Protein AF-A0A7X7YJ14-F1 (afdb_monomer)

Foldseek 3Di:
DDFDADPPPRDTDDPPDQADPPPRAGPVRDRAWDWDFAPDDDPNFTAETATDHDQADSVPRDGDEFTHCDGHEQHYEHCDFDHQHTEHQHFHHQDYHHCAYEHQDFEHQPEFHHCDGEYQHFEHQDTEHCDTHHCHYHHVHGPHPVPPPRDDPVVVVVVD

Mean predicted aligned error: 11.68 Å

Sequence (160 aa):
MALIPCNECGKEISDQVVMCPHCGISRRGFPYGNEFRSRTSLFGLPLVHIVYGPNLDPRTGKIRVAKGIIAIGGISIGIVSIGGFSTGLLSLGGLSLGGIAMGGVAVGLGAALGGLAIGTIAIGGCAVGWMALGGAAFGAHAFNGANADQWPQWIRSLFR

Nearest PDB structures (foldseek):
  4s1z-assembly1_G  TM=8.439E-01  e=1.537E+00  Bos taurus
  5af6-assembly5_J  TM=8.220E-01  e=1.632E+00  Homo sapiens
  3g9y-assembly1_A  TM=7.554E-01  e=3.160E+00  Homo sapiens
  3gj8-assembly1_B  TM=7.619E-01  e=4.267E+00  Rattus norvegicus
  9dby-assembly1_M  TM=5.698E-01  e=3.160E+00  Homo sapiens

Structure (mmCIF, N/CA/C/O backbone):
data_AF-A0A7X7YJ14-F1
#
_entry.id   AF-A0A7X7YJ14-F1
#
loop_
_atom_site.group_PDB
_atom_site.id
_atom_site.type_symbol
_atom_site.label_atom_id
_atom_site.label_alt_id
_atom_site.label_comp_id
_atom_site.label_asym_id
_atom_site.label_entity_id
_atom_site.label_seq_id
_atom_site.pdbx_PDB_ins_code
_atom_site.Cartn_x
_atom_site.Cartn_y
_atom_site.Cartn_z
_atom_site.occupancy
_atom_site.B_iso_or_equiv
_atom_site.auth_seq_id
_atom_site.auth_comp_id
_atom_site.auth_asym_id
_atom_site.auth_atom_id
_atom_site.pdbx_PDB_model_num
ATOM 1 N N . MET A 1 1 ? -0.986 -7.110 41.089 1.00 6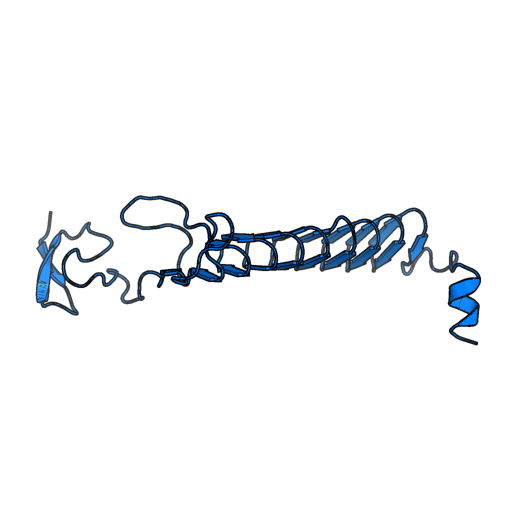7.81 1 MET A N 1
ATOM 2 C CA . MET A 1 1 ? -1.951 -6.480 40.166 1.00 67.81 1 MET A CA 1
ATOM 3 C C . MET A 1 1 ? -2.423 -5.209 40.841 1.00 67.81 1 MET A C 1
ATOM 5 O O . MET A 1 1 ? -3.117 -5.309 41.845 1.00 67.81 1 MET A O 1
ATOM 9 N N . ALA A 1 2 ? -1.956 -4.047 40.391 1.00 79.56 2 ALA A N 1
ATOM 10 C CA . ALA A 1 2 ? -2.388 -2.775 40.964 1.00 79.56 2 ALA A CA 1
ATOM 11 C C . ALA A 1 2 ? -3.627 -2.284 40.207 1.00 79.56 2 ALA A C 1
ATOM 13 O O . ALA A 1 2 ? -3.628 -2.241 38.977 1.00 79.56 2 ALA A O 1
ATOM 14 N N . LEU A 1 3 ? -4.693 -1.946 40.925 1.00 83.38 3 LEU A N 1
ATOM 15 C CA . LEU A 1 3 ? -5.849 -1.269 40.348 1.00 83.38 3 LEU A CA 1
ATOM 16 C C . LEU A 1 3 ? -5.530 0.225 40.307 1.00 83.38 3 LEU A C 1
ATOM 18 O O . LEU A 1 3 ? -5.164 0.805 41.325 1.00 83.38 3 LEU A O 1
ATOM 22 N N . ILE A 1 4 ? -5.622 0.833 39.127 1.00 85.25 4 ILE A N 1
ATOM 23 C CA . ILE A 1 4 ? -5.497 2.282 38.964 1.00 85.25 4 ILE A CA 1
ATOM 24 C C . ILE A 1 4 ? -6.792 2.850 38.375 1.00 85.25 4 ILE A C 1
ATOM 26 O O . ILE A 1 4 ? -7.432 2.182 37.556 1.00 85.25 4 ILE A O 1
ATOM 30 N N . PRO A 1 5 ? -7.193 4.073 38.747 1.00 85.19 5 PRO A N 1
ATOM 31 C CA . PRO A 1 5 ? -8.351 4.720 38.148 1.00 85.19 5 PRO A CA 1
ATOM 32 C C . PRO A 1 5 ? -8.054 5.129 36.698 1.00 85.19 5 PRO A C 1
ATOM 34 O O . PRO A 1 5 ? -6.974 5.619 36.368 1.00 85.19 5 PRO A O 1
ATOM 37 N N . CYS A 1 6 ? -9.019 4.927 35.802 1.00 78.75 6 CYS A N 1
ATOM 38 C CA . CYS A 1 6 ? -8.942 5.423 34.431 1.00 78.75 6 CYS A CA 1
ATOM 39 C C . CYS A 1 6 ? -9.150 6.949 34.388 1.00 78.75 6 CYS A C 1
ATOM 41 O O . CYS A 1 6 ? -10.142 7.434 34.924 1.00 78.75 6 CYS A O 1
ATOM 43 N N . ASN A 1 7 ? -8.279 7.685 33.684 1.00 77.75 7 ASN A N 1
ATOM 44 C CA . ASN A 1 7 ? -8.316 9.157 33.609 1.00 77.75 7 ASN A CA 1
ATOM 45 C C . ASN A 1 7 ? -9.601 9.734 32.979 1.00 77.75 7 ASN A C 1
ATOM 47 O O . ASN A 1 7 ? -9.954 10.873 33.244 1.00 77.75 7 ASN A O 1
ATOM 51 N N . GLU A 1 8 ? -10.303 8.945 32.161 1.00 79.38 8 GLU A N 1
ATOM 52 C CA . GLU A 1 8 ? -11.512 9.390 31.452 1.00 79.38 8 GLU A CA 1
ATOM 53 C C . GLU A 1 8 ? -12.806 8.965 32.155 1.00 79.38 8 GLU A C 1
ATOM 55 O O . GLU A 1 8 ? -13.739 9.748 32.282 1.00 79.38 8 GLU A O 1
ATOM 60 N N . CYS A 1 9 ? -12.893 7.709 32.611 1.00 82.19 9 CYS A N 1
ATOM 61 C CA . CYS A 1 9 ? -14.132 7.175 33.194 1.00 82.19 9 CYS A CA 1
ATOM 62 C C . CYS A 1 9 ? -14.107 7.002 34.713 1.00 82.19 9 CYS A C 1
ATOM 64 O O . CYS A 1 9 ? -15.109 6.567 35.278 1.00 82.19 9 CYS A O 1
ATOM 66 N N . GLY A 1 10 ? -12.975 7.256 35.371 1.00 82.75 10 GLY A N 1
ATOM 67 C CA . GLY A 1 10 ? -12.823 7.146 36.824 1.00 82.75 10 GLY A CA 1
ATOM 68 C C . GLY A 1 10 ? -12.922 5.727 37.396 1.00 82.75 10 GLY A C 1
ATOM 69 O O . GLY A 1 10 ? -12.734 5.548 38.593 1.00 82.75 10 GLY A O 1
ATOM 70 N N . LYS A 1 11 ? -13.200 4.703 36.577 1.00 86.88 11 LYS A N 1
ATOM 71 C CA . LYS A 1 11 ? -13.310 3.311 37.037 1.00 86.88 11 LYS A CA 1
ATOM 72 C C . LYS A 1 11 ? -11.944 2.670 37.247 1.00 86.88 11 LYS A C 1
ATOM 74 O O . LYS A 1 11 ? -11.018 2.902 36.467 1.00 86.88 11 LYS A O 1
ATOM 79 N N . GLU A 1 12 ? -11.857 1.829 38.272 1.00 86.12 12 GLU A N 1
ATOM 80 C CA . GLU A 1 12 ? -10.661 1.058 38.599 1.00 86.12 12 GLU A CA 1
ATOM 81 C C . GLU A 1 12 ? -10.394 -0.017 37.540 1.00 86.12 12 GLU A C 1
ATOM 83 O O . GLU A 1 12 ? -11.253 -0.836 37.210 1.00 86.12 12 GLU A O 1
ATOM 88 N N . ILE A 1 13 ? -9.186 0.002 36.984 1.00 83.06 13 ILE A N 1
ATOM 89 C CA . ILE A 1 13 ? -8.715 -0.936 35.968 1.00 83.06 13 ILE A CA 1
ATOM 90 C C . ILE A 1 13 ? -7.332 -1.463 36.355 1.00 83.06 13 ILE A C 1
ATOM 92 O O . ILE A 1 13 ? -6.494 -0.726 36.871 1.00 83.06 13 ILE A O 1
ATOM 96 N N . SER A 1 14 ? -7.056 -2.740 36.082 1.00 80.19 14 SER A N 1
ATOM 97 C CA . SER A 1 14 ? -5.730 -3.318 36.351 1.00 80.19 14 SER A CA 1
ATOM 98 C C . SER A 1 14 ? -4.637 -2.593 35.569 1.00 80.19 14 SER A C 1
ATOM 100 O O . SER A 1 14 ? -4.810 -2.281 34.394 1.00 80.19 14 SER A O 1
ATOM 102 N N . ASP A 1 15 ? -3.488 -2.382 36.202 1.00 76.00 15 ASP A N 1
ATOM 103 C CA . ASP A 1 15 ? -2.230 -1.871 35.653 1.00 76.00 15 ASP A CA 1
ATOM 104 C C . ASP A 1 15 ? -1.778 -2.499 34.318 1.00 76.00 15 ASP A C 1
ATOM 106 O O . ASP A 1 15 ? -1.043 -1.867 33.558 1.00 76.00 15 ASP A O 1
ATOM 110 N N . GLN A 1 16 ? -2.267 -3.693 33.984 1.00 73.94 16 GLN A N 1
ATOM 111 C CA . GLN A 1 16 ? -1.907 -4.398 32.753 1.00 73.94 16 GLN A CA 1
ATOM 112 C C . GLN A 1 16 ? -2.917 -4.257 31.604 1.00 73.94 16 GLN A C 1
ATOM 114 O O . GLN A 1 16 ? -2.588 -4.610 30.471 1.00 73.94 16 GLN A O 1
ATOM 119 N N . VAL A 1 17 ? -4.132 -3.729 31.827 1.00 67.81 17 VAL A N 1
ATOM 120 C CA . VAL A 1 17 ? -5.098 -3.594 30.719 1.00 67.81 17 VAL A CA 1
ATOM 121 C C . VAL A 1 17 ? -4.711 -2.462 29.781 1.00 67.81 17 VAL A C 1
ATOM 123 O O . VAL A 1 17 ? -4.753 -1.290 30.140 1.00 67.81 17 VAL A O 1
ATOM 126 N N . VAL A 1 18 ? -4.408 -2.824 28.536 1.00 73.12 18 VAL A N 1
ATOM 127 C CA . VAL A 1 18 ? -4.013 -1.903 27.462 1.00 73.12 18 VAL A CA 1
ATOM 128 C C . VAL A 1 18 ? -5.128 -0.905 27.109 1.00 73.12 18 VAL A C 1
ATOM 130 O O . VAL A 1 18 ? -4.854 0.239 26.741 1.00 73.12 18 VAL A O 1
ATOM 133 N N . MET A 1 19 ? -6.388 -1.310 27.276 1.00 70.94 19 MET A N 1
ATOM 134 C CA . MET A 1 19 ? -7.575 -0.524 26.948 1.00 70.94 19 MET A CA 1
ATOM 135 C C . MET A 1 19 ? -8.603 -0.630 28.071 1.00 70.94 19 MET A C 1
ATOM 137 O O . MET A 1 19 ? -8.867 -1.724 28.571 1.00 70.94 19 MET A O 1
ATOM 141 N N . CYS A 1 20 ? -9.221 0.492 28.438 1.00 74.00 20 CYS A N 1
ATOM 142 C CA . CYS A 1 20 ? -10.284 0.473 29.433 1.00 74.00 20 CYS A CA 1
ATOM 143 C C . CYS A 1 20 ? -11.513 -0.280 28.877 1.00 74.00 20 CYS A C 1
ATOM 145 O O . CYS A 1 20 ? -11.980 0.050 27.779 1.00 74.00 20 CYS A O 1
ATOM 147 N N . PRO A 1 21 ? -12.067 -1.279 29.590 1.00 74.00 21 PRO A N 1
ATOM 148 C CA . PRO A 1 21 ? -13.265 -1.994 29.149 1.00 74.00 21 PRO A CA 1
ATOM 149 C C . PRO A 1 21 ? -14.523 -1.116 29.178 1.00 74.00 21 PRO A C 1
ATOM 151 O O . PRO A 1 21 ? -15.463 -1.398 28.442 1.00 74.00 21 PRO A O 1
ATOM 154 N N . HIS A 1 22 ? -14.533 -0.042 29.976 1.00 77.12 22 HIS A N 1
ATOM 155 C CA . HIS A 1 22 ? -15.711 0.803 30.175 1.00 77.12 22 HIS A CA 1
ATOM 156 C C . HIS A 1 22 ? -15.816 1.987 29.210 1.00 77.12 22 HIS A C 1
ATOM 158 O O . HIS A 1 22 ? -16.897 2.217 28.683 1.00 77.12 22 HIS A O 1
ATOM 164 N N . CYS A 1 23 ? -14.728 2.727 28.966 1.00 74.69 23 CYS A N 1
ATOM 165 C CA . CYS A 1 23 ? -14.737 3.871 28.039 1.00 74.69 23 CYS A CA 1
ATOM 166 C C . CYS A 1 23 ? -14.007 3.623 26.715 1.00 74.69 23 CYS A C 1
ATOM 168 O O . CYS A 1 23 ? -14.098 4.440 25.809 1.00 74.69 23 CYS A O 1
ATOM 170 N N . GLY A 1 24 ? -13.257 2.525 26.585 1.00 69.56 24 GLY A N 1
ATOM 171 C CA . GLY A 1 24 ? -12.507 2.217 25.365 1.00 69.56 24 GLY A CA 1
ATOM 172 C C . GLY A 1 24 ? -11.248 3.062 25.136 1.00 69.56 24 GLY A C 1
ATOM 173 O O . GLY A 1 24 ? -10.557 2.849 24.144 1.00 69.56 24 GLY A O 1
ATOM 174 N N . ILE A 1 25 ? -10.894 3.973 26.048 1.00 69.50 25 ILE A N 1
ATOM 175 C CA . ILE A 1 25 ? -9.653 4.747 25.940 1.00 69.50 25 ILE A CA 1
ATOM 176 C C . ILE A 1 25 ? -8.426 3.836 26.127 1.00 69.50 25 ILE A C 1
ATOM 178 O O . ILE A 1 25 ? -8.447 2.878 26.914 1.00 69.50 25 ILE A O 1
ATOM 182 N N . SER A 1 26 ? -7.345 4.130 25.403 1.00 68.12 26 SER A N 1
ATOM 183 C CA . SER A 1 26 ? -6.045 3.496 25.624 1.00 68.12 26 SER A CA 1
ATOM 184 C C . SER A 1 26 ? -5.361 4.050 26.869 1.00 68.12 26 SER A C 1
ATOM 186 O O . SER A 1 26 ? -5.485 5.236 27.170 1.00 68.12 26 SER A O 1
ATOM 188 N N . ARG A 1 27 ? -4.530 3.243 27.542 1.00 60.97 27 ARG A N 1
ATOM 189 C CA . ARG A 1 27 ? -3.633 3.745 28.605 1.00 60.97 27 ARG A CA 1
ATOM 190 C C . ARG A 1 27 ? -2.640 4.821 28.144 1.00 60.97 27 ARG A C 1
ATOM 192 O O . ARG A 1 27 ? -2.072 5.500 28.988 1.00 60.97 27 ARG A O 1
ATOM 199 N N . ARG A 1 28 ? -2.409 4.977 26.833 1.00 62.00 28 ARG A N 1
ATOM 200 C CA . ARG A 1 28 ? -1.516 6.008 26.271 1.00 62.00 28 ARG A CA 1
ATOM 201 C C . ARG A 1 28 ? -2.235 7.314 25.913 1.00 62.00 28 ARG A C 1
ATOM 203 O O . ARG A 1 28 ? -1.611 8.170 25.302 1.00 62.00 28 ARG A O 1
ATOM 210 N N . GLY A 1 29 ? -3.526 7.464 26.224 1.00 52.53 29 GLY A N 1
ATOM 211 C CA . GLY A 1 29 ? -4.287 8.680 25.903 1.00 52.53 29 GLY A CA 1
ATOM 212 C C . GLY A 1 29 ? -4.569 8.887 24.408 1.00 52.53 29 GLY A C 1
ATOM 213 O O . GLY A 1 29 ? -5.177 9.882 24.034 1.00 52.53 29 GLY A O 1
ATOM 214 N N . PHE A 1 30 ? -4.179 7.948 23.540 1.00 49.69 30 PHE A N 1
ATOM 215 C CA . PHE A 1 30 ? -4.519 7.987 22.118 1.00 49.69 30 PHE A CA 1
ATOM 216 C C . PHE A 1 30 ? -5.826 7.222 21.858 1.00 49.69 30 PHE A C 1
ATOM 218 O O . PHE A 1 30 ? -5.980 6.110 22.381 1.00 49.69 30 PHE A O 1
ATOM 225 N N . PRO A 1 31 ? -6.760 7.753 21.049 1.00 55.19 31 PRO A N 1
ATOM 226 C CA . PRO A 1 31 ? -7.929 6.996 20.613 1.00 55.19 31 PRO A CA 1
ATOM 227 C C . PRO A 1 31 ? -7.468 5.730 19.874 1.00 55.19 31 PRO A C 1
ATOM 229 O O . PRO A 1 31 ? -6.745 5.807 18.876 1.00 55.19 31 PRO A O 1
ATOM 232 N N . TYR A 1 32 ? -7.844 4.547 20.380 1.00 59.47 32 TYR A N 1
ATOM 233 C CA . TYR A 1 32 ? -7.559 3.274 19.714 1.00 59.47 32 TYR A CA 1
ATOM 234 C C . TYR A 1 32 ? -8.447 3.149 18.487 1.00 59.47 32 TYR A C 1
ATOM 236 O O . TYR A 1 32 ? -9.555 2.640 18.564 1.00 59.47 32 TYR A O 1
ATOM 244 N N . GLY A 1 33 ? -7.920 3.654 17.378 1.00 62.66 33 GLY A N 1
ATOM 245 C CA . GLY A 1 33 ? -8.347 3.419 16.015 1.00 62.66 33 GLY A CA 1
ATOM 246 C C . GLY A 1 33 ? -9.842 3.275 15.743 1.00 62.66 33 GLY A C 1
ATOM 247 O O . GLY A 1 33 ? -10.440 2.229 15.992 1.00 62.66 33 GLY A O 1
ATOM 248 N N . ASN A 1 34 ? -10.433 4.297 15.135 1.00 66.50 34 ASN A N 1
ATOM 249 C CA . ASN A 1 34 ? -11.820 4.234 14.695 1.00 66.50 34 ASN A CA 1
ATOM 250 C C . ASN A 1 34 ? -11.927 3.343 13.449 1.00 66.50 34 ASN A C 1
ATOM 252 O O . ASN A 1 34 ? -11.253 3.591 12.447 1.00 66.50 34 ASN A O 1
ATOM 256 N N . GLU A 1 35 ? -12.777 2.317 13.518 1.00 74.62 35 GLU A N 1
ATOM 257 C CA . GLU A 1 35 ? -13.181 1.513 12.364 1.00 74.62 35 GLU A CA 1
ATOM 258 C C . GLU A 1 35 ? -14.532 2.030 11.873 1.00 74.62 35 GLU A C 1
ATOM 260 O O . GLU A 1 35 ? -15.547 1.936 12.565 1.00 74.62 35 GLU A O 1
ATOM 265 N N . PHE A 1 36 ? -14.539 2.610 10.677 1.00 79.50 36 PHE A N 1
ATOM 266 C CA . PHE A 1 36 ? -15.757 3.023 10.003 1.00 79.50 36 PHE A CA 1
ATOM 267 C C . PHE A 1 36 ? -16.042 2.071 8.845 1.00 79.50 36 PHE A C 1
ATOM 269 O O . PHE A 1 36 ? -15.232 1.922 7.926 1.00 79.50 36 PHE A O 1
ATOM 276 N N . ARG A 1 37 ? -17.225 1.454 8.875 1.00 77.25 37 ARG A N 1
ATOM 277 C CA . ARG A 1 37 ? -17.722 0.571 7.820 1.00 77.25 37 ARG A CA 1
ATOM 278 C C . ARG A 1 37 ? -19.051 1.101 7.296 1.00 77.25 37 ARG A C 1
ATOM 280 O O . ARG A 1 37 ? -19.992 1.296 8.065 1.00 77.25 37 A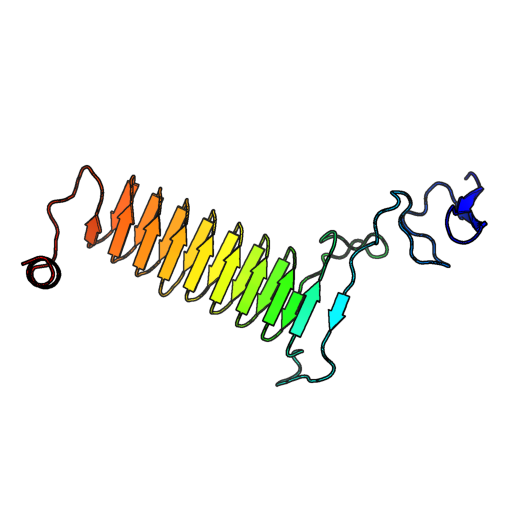RG A O 1
ATOM 287 N N . SER A 1 38 ? -19.144 1.323 5.986 1.00 78.56 38 SER A N 1
ATOM 288 C CA . SER A 1 38 ? -20.396 1.748 5.354 1.00 78.56 38 SER A CA 1
ATOM 289 C C . SER A 1 38 ? -21.479 0.668 5.475 1.00 78.56 38 SER A C 1
ATOM 291 O O . SER A 1 38 ? -21.189 -0.518 5.309 1.00 78.56 38 SER A O 1
ATOM 293 N N . ARG A 1 39 ? -22.741 1.075 5.691 1.00 67.88 39 ARG A N 1
ATOM 294 C CA . ARG A 1 39 ? -23.896 0.150 5.727 1.00 67.88 39 ARG A CA 1
ATOM 295 C C . ARG A 1 39 ? -24.166 -0.522 4.383 1.00 67.88 39 ARG A C 1
ATOM 297 O O . ARG A 1 39 ? -24.644 -1.649 4.357 1.00 67.88 39 ARG A O 1
ATOM 304 N N . THR A 1 40 ? -23.849 0.154 3.283 1.00 66.38 40 THR A N 1
ATOM 305 C CA . THR A 1 40 ? -24.023 -0.400 1.943 1.00 66.38 40 THR A CA 1
ATOM 306 C C . THR A 1 40 ? -22.899 -1.394 1.661 1.00 66.38 40 THR A C 1
ATOM 308 O O . THR A 1 40 ? -21.719 -1.025 1.624 1.00 66.38 40 THR A O 1
ATOM 311 N N . SER A 1 41 ? -23.268 -2.661 1.498 1.00 75.75 41 SER A N 1
ATOM 312 C CA . SER A 1 41 ? -22.393 -3.720 1.010 1.00 75.75 41 SER A CA 1
ATOM 313 C C . SER A 1 41 ? -22.755 -4.047 -0.436 1.00 75.75 41 SER A C 1
ATOM 315 O O . SER A 1 41 ? -23.926 -4.182 -0.783 1.00 75.75 41 SER A O 1
ATOM 317 N N . LEU A 1 42 ? -21.744 -4.163 -1.292 1.00 66.31 42 LEU A N 1
ATOM 318 C CA . LEU A 1 42 ? -21.885 -4.646 -2.661 1.00 66.31 42 LEU A CA 1
ATOM 319 C C . LEU A 1 42 ? -21.120 -5.971 -2.743 1.00 66.31 42 LEU A C 1
ATOM 321 O O . LEU A 1 42 ? -19.967 -6.036 -2.323 1.00 66.31 42 LEU A O 1
ATOM 325 N N . PHE A 1 43 ? -21.761 -7.045 -3.216 1.00 71.25 43 PHE A N 1
ATOM 326 C CA . PHE A 1 43 ? -21.155 -8.389 -3.284 1.00 71.25 43 PHE A CA 1
ATOM 327 C C . PHE A 1 43 ? -20.632 -8.938 -1.936 1.00 71.25 43 PHE A C 1
ATOM 329 O O . PHE A 1 43 ? -19.662 -9.688 -1.890 1.00 71.25 43 PHE A O 1
ATOM 336 N N . GLY A 1 44 ? -21.245 -8.548 -0.812 1.00 71.81 44 GLY A N 1
ATOM 337 C CA . GLY A 1 44 ? -20.796 -8.961 0.528 1.00 71.81 44 GLY A CA 1
ATOM 338 C C . GLY A 1 44 ? -19.565 -8.205 1.056 1.00 71.81 44 GLY A C 1
ATOM 339 O O . GLY A 1 44 ? -19.161 -8.415 2.202 1.00 71.81 44 GLY A O 1
ATOM 340 N N . LEU A 1 45 ? -19.010 -7.271 0.276 1.00 70.75 45 LEU A N 1
ATOM 341 C CA . LEU A 1 45 ? -17.925 -6.369 0.669 1.00 70.75 45 LEU A CA 1
ATOM 342 C C . LEU A 1 45 ? -18.491 -4.974 0.985 1.00 70.75 45 LEU A C 1
ATOM 344 O O . LEU A 1 45 ? -19.368 -4.492 0.266 1.00 70.75 45 LEU A O 1
ATOM 348 N N . PRO A 1 46 ? -18.045 -4.300 2.061 1.00 77.06 46 PRO A N 1
ATOM 349 C CA . PRO A 1 46 ? -18.469 -2.926 2.323 1.00 77.06 46 PRO A CA 1
ATOM 350 C C . PRO A 1 46 ? -17.946 -1.993 1.221 1.00 77.06 46 PRO A C 1
ATOM 352 O O . PRO A 1 46 ? -16.815 -2.152 0.754 1.00 77.06 46 PRO A O 1
ATOM 355 N N . LEU A 1 47 ? -18.753 -1.008 0.813 1.00 83.56 47 LEU A N 1
ATOM 356 C CA . LEU A 1 47 ? -18.314 0.003 -0.155 1.00 83.56 47 LEU A CA 1
ATOM 357 C C . LEU A 1 47 ? -17.097 0.775 0.361 1.00 83.56 47 LEU A C 1
ATOM 359 O O . LEU A 1 47 ? -16.106 0.912 -0.352 1.00 83.56 47 LEU A O 1
ATOM 363 N N . VAL A 1 48 ? -17.168 1.246 1.604 1.00 85.75 48 VAL A N 1
ATOM 364 C CA . VAL A 1 48 ? -16.117 2.036 2.241 1.00 85.75 48 VAL A CA 1
ATOM 365 C C . VAL A 1 48 ? -15.757 1.399 3.576 1.00 85.75 48 VAL A C 1
ATOM 367 O O . VAL A 1 48 ? -16.621 1.198 4.436 1.00 85.75 48 VAL A O 1
ATOM 370 N N . HIS A 1 49 ? -14.475 1.091 3.745 1.00 85.81 49 HIS A N 1
ATOM 371 C CA . HIS A 1 49 ? -13.919 0.601 4.997 1.00 85.81 49 HIS A CA 1
ATOM 372 C C . HIS A 1 49 ? -12.675 1.417 5.343 1.00 85.81 49 HIS A C 1
ATOM 374 O O . HIS A 1 49 ? -11.663 1.372 4.643 1.00 85.81 49 HIS A O 1
ATOM 380 N N . ILE A 1 50 ? -12.780 2.183 6.422 1.00 86.25 50 ILE A N 1
ATOM 381 C CA . ILE A 1 50 ? -11.736 3.079 6.896 1.00 86.25 50 ILE A CA 1
ATOM 382 C C . ILE A 1 50 ? -11.305 2.606 8.279 1.00 86.25 50 ILE A C 1
ATOM 384 O O . ILE A 1 50 ? -12.110 2.563 9.208 1.00 86.25 50 ILE A O 1
ATOM 388 N N . VAL A 1 51 ? -10.029 2.267 8.410 1.00 85.50 51 VAL A N 1
ATOM 389 C CA . VAL A 1 51 ? -9.381 1.916 9.669 1.00 85.50 51 VAL A CA 1
ATOM 390 C C . VAL A 1 51 ? -8.381 3.018 9.982 1.00 85.50 51 VAL A C 1
ATOM 392 O O . VAL A 1 51 ? -7.305 3.088 9.390 1.00 85.50 51 VAL A O 1
ATOM 395 N N . TYR A 1 52 ? -8.735 3.883 10.925 1.00 77.62 52 TYR A N 1
ATOM 396 C CA . TYR A 1 52 ? -7.771 4.788 11.537 1.00 77.62 52 TYR A CA 1
ATOM 397 C C . TYR A 1 52 ? -7.099 4.090 12.718 1.00 77.62 52 TYR A C 1
ATOM 399 O O . TYR A 1 52 ? -7.708 3.238 13.352 1.00 77.62 52 TYR A O 1
ATOM 407 N N . GLY A 1 53 ? -5.860 4.462 13.037 1.00 72.56 53 GLY A N 1
ATOM 408 C CA . GLY A 1 53 ? -5.140 3.980 14.220 1.00 72.56 53 GLY A CA 1
ATOM 409 C C . GLY A 1 53 ? -4.197 2.794 13.977 1.00 72.56 53 GLY A C 1
ATOM 410 O O . GLY A 1 53 ? -3.913 2.442 12.832 1.00 72.56 53 GLY A O 1
ATOM 411 N N . PRO A 1 54 ? -3.638 2.213 15.055 1.00 67.00 54 PRO A N 1
ATOM 412 C CA . PRO A 1 54 ? -2.644 1.154 14.946 1.00 67.00 54 PRO A CA 1
ATOM 413 C C . PRO A 1 54 ? -3.225 -0.097 14.274 1.00 67.00 54 PRO A C 1
ATOM 415 O O . PRO A 1 54 ? -4.330 -0.532 14.590 1.00 67.00 54 PRO A O 1
ATOM 418 N N . ASN A 1 55 ? -2.436 -0.709 13.383 1.00 68.38 55 ASN A N 1
ATOM 419 C CA . ASN A 1 55 ? -2.805 -1.935 12.661 1.00 68.38 55 ASN A CA 1
ATOM 420 C C . ASN A 1 55 ? -3.019 -3.146 13.577 1.00 68.38 55 ASN A C 1
ATOM 422 O O . ASN A 1 55 ? -3.520 -4.165 13.116 1.00 68.38 55 ASN A O 1
ATOM 426 N N . LEU A 1 56 ? -2.610 -3.067 14.843 1.00 66.50 56 LEU A N 1
ATOM 427 C CA . LEU A 1 56 ? -2.741 -4.143 15.812 1.00 66.50 56 LEU A CA 1
ATOM 428 C C . LEU A 1 56 ? -3.855 -3.798 16.796 1.00 66.50 56 LEU A C 1
ATOM 430 O O . LEU A 1 56 ? -3.761 -2.799 17.513 1.00 66.50 56 LEU A O 1
ATOM 434 N N . ASP A 1 57 ? -4.895 -4.626 16.834 1.00 66.50 57 ASP A N 1
ATOM 435 C CA . ASP A 1 57 ? -5.960 -4.482 17.813 1.00 66.50 57 ASP A CA 1
ATOM 436 C C . ASP A 1 57 ? -5.447 -4.940 19.192 1.00 66.50 57 ASP A C 1
ATOM 438 O O . ASP A 1 57 ? -5.122 -6.119 19.361 1.00 66.50 57 ASP A O 1
ATOM 442 N N . PRO A 1 58 ? -5.364 -4.059 20.200 1.00 60.12 58 PRO A N 1
ATOM 443 C CA . PRO A 1 58 ? -4.788 -4.412 21.494 1.00 60.12 58 PRO A CA 1
ATOM 444 C C . PRO A 1 58 ? -5.636 -5.399 22.298 1.00 60.12 58 PRO A C 1
ATOM 446 O O . PRO A 1 58 ? -5.121 -6.015 23.226 1.00 60.12 58 PRO A O 1
ATOM 449 N N . ARG A 1 59 ? -6.933 -5.540 21.981 1.00 58.69 59 ARG A N 1
ATOM 450 C CA . ARG A 1 59 ? -7.829 -6.458 22.703 1.00 58.69 59 ARG A CA 1
ATOM 451 C C . ARG A 1 59 ? -7.741 -7.890 22.199 1.00 58.69 59 ARG A C 1
ATOM 453 O O . ARG A 1 59 ? -7.947 -8.818 22.970 1.00 58.69 59 ARG A O 1
ATOM 460 N N . THR A 1 60 ? -7.480 -8.070 20.908 1.00 64.06 60 THR A N 1
ATOM 461 C CA . THR A 1 60 ? -7.487 -9.396 20.269 1.00 64.06 60 THR A CA 1
ATOM 462 C C . THR A 1 60 ? -6.125 -9.808 19.722 1.00 64.06 60 THR A C 1
ATOM 464 O O . THR A 1 60 ? -5.971 -10.953 19.307 1.00 64.06 60 THR A O 1
ATOM 467 N N . GLY A 1 61 ? -5.149 -8.893 19.681 1.00 66.00 61 GLY A N 1
ATOM 468 C CA . GLY A 1 61 ? -3.858 -9.091 19.017 1.00 66.00 61 GLY A CA 1
ATOM 469 C C . GLY A 1 61 ? -3.975 -9.239 17.498 1.00 66.00 61 GLY A C 1
ATOM 470 O O . GLY A 1 61 ? -2.999 -9.578 16.833 1.00 66.00 61 GLY A O 1
ATOM 471 N N . LYS A 1 62 ? -5.169 -9.024 16.931 1.00 73.00 62 LYS A N 1
ATOM 472 C CA . LYS A 1 62 ? -5.431 -9.252 15.513 1.00 73.00 62 LYS A CA 1
ATOM 473 C C . LYS A 1 62 ? -4.989 -8.056 14.689 1.00 73.00 62 LYS A C 1
ATOM 475 O O . LYS A 1 62 ? -5.153 -6.902 15.084 1.00 73.00 62 LYS A O 1
ATOM 480 N N . ILE A 1 63 ? -4.468 -8.359 13.509 1.00 76.38 63 ILE A N 1
ATOM 481 C CA . ILE A 1 63 ? -4.137 -7.355 12.510 1.00 76.38 63 ILE A CA 1
ATOM 482 C C . ILE A 1 63 ? -5.444 -6.842 11.897 1.00 76.38 63 ILE A C 1
ATOM 484 O O . ILE A 1 63 ? -6.234 -7.621 11.358 1.00 76.38 63 ILE A O 1
ATOM 488 N N . ARG A 1 64 ? -5.676 -5.532 11.985 1.00 79.69 64 ARG A N 1
ATOM 489 C CA . ARG A 1 64 ? -6.799 -4.854 11.338 1.00 79.69 64 ARG A CA 1
ATOM 490 C C . ARG A 1 64 ? -6.486 -4.673 9.860 1.00 79.69 64 ARG A C 1
ATOM 492 O O . ARG A 1 64 ? -5.471 -4.083 9.500 1.00 79.69 64 ARG A O 1
ATOM 499 N N . VAL A 1 65 ? -7.369 -5.190 9.011 1.00 83.69 65 VAL A N 1
ATOM 500 C CA . VAL A 1 65 ? -7.245 -5.097 7.554 1.00 83.69 65 VAL A CA 1
ATOM 501 C C . VAL A 1 65 ? -8.482 -4.399 7.014 1.00 83.69 65 VAL A C 1
ATOM 503 O O . VAL A 1 65 ? -9.588 -4.937 7.108 1.00 83.69 65 VAL A O 1
ATOM 506 N N . ALA A 1 66 ? -8.291 -3.219 6.428 1.00 85.81 66 ALA A N 1
ATOM 507 C CA . ALA A 1 66 ? -9.349 -2.525 5.712 1.00 85.81 66 ALA A CA 1
ATOM 508 C C . ALA A 1 66 ? -9.654 -3.302 4.423 1.00 85.81 66 ALA A C 1
ATOM 510 O O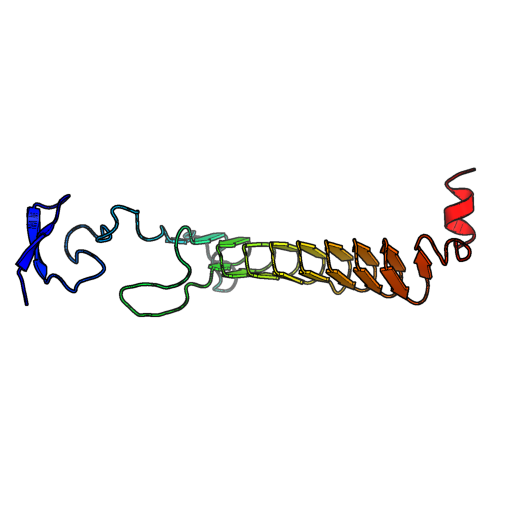 . ALA A 1 66 ? -8.771 -3.516 3.595 1.00 85.81 66 ALA A O 1
ATOM 511 N N . LYS A 1 67 ? -10.897 -3.756 4.265 1.00 87.44 67 LYS A N 1
ATOM 512 C CA . LYS A 1 67 ? -11.380 -4.509 3.095 1.00 87.44 67 LYS A CA 1
ATOM 513 C C . LYS A 1 67 ? -12.633 -3.855 2.541 1.00 87.44 67 LYS A C 1
ATOM 515 O O . LYS A 1 67 ? -13.584 -3.708 3.306 1.00 87.44 67 LYS A O 1
ATOM 520 N N . GLY A 1 68 ? -12.653 -3.519 1.254 1.00 86.00 68 GLY A N 1
ATOM 521 C CA . GLY A 1 68 ? -13.816 -2.915 0.598 1.00 86.00 68 GLY A CA 1
ATOM 522 C C . GLY A 1 68 ? -13.536 -2.475 -0.837 1.00 86.00 68 GLY A C 1
ATOM 523 O O . GLY A 1 68 ? -12.466 -2.744 -1.371 1.00 86.00 68 GLY A O 1
ATOM 524 N N . ILE A 1 69 ? -14.486 -1.781 -1.467 1.00 87.88 69 ILE A N 1
ATOM 525 C CA . ILE A 1 69 ? -14.225 -1.126 -2.762 1.00 87.88 69 ILE A CA 1
ATOM 526 C C . ILE A 1 69 ? -13.223 0.011 -2.554 1.00 87.88 69 ILE A C 1
ATOM 528 O O . ILE A 1 69 ? -12.225 0.081 -3.266 1.00 87.88 69 ILE A O 1
ATOM 532 N N . ILE A 1 70 ? -13.469 0.838 -1.536 1.00 89.69 70 ILE A N 1
ATOM 533 C CA . ILE A 1 70 ? -12.568 1.883 -1.054 1.00 89.69 70 ILE A CA 1
ATOM 534 C C . ILE A 1 70 ? -12.073 1.464 0.333 1.00 89.69 70 ILE A C 1
ATOM 536 O O . ILE A 1 70 ? -12.849 1.410 1.292 1.00 89.69 70 ILE A O 1
ATOM 540 N N . ALA A 1 71 ? -10.784 1.150 0.432 1.00 89.88 71 ALA A N 1
ATOM 541 C CA . ALA A 1 71 ? -10.136 0.706 1.658 1.00 89.88 71 ALA A CA 1
ATOM 542 C C . ALA A 1 71 ? -9.056 1.709 2.081 1.00 89.88 71 ALA A C 1
ATOM 544 O O . ALA A 1 71 ? -8.108 1.955 1.338 1.00 89.88 71 ALA A O 1
ATOM 545 N N . ILE A 1 72 ? -9.186 2.271 3.282 1.00 89.38 72 ILE A N 1
ATOM 546 C CA . ILE A 1 72 ? -8.216 3.217 3.848 1.00 89.38 72 ILE A CA 1
ATOM 547 C C . ILE A 1 72 ? -7.719 2.657 5.177 1.00 89.38 72 ILE A C 1
ATOM 549 O O . ILE A 1 72 ? -8.523 2.361 6.057 1.00 89.38 72 ILE A O 1
ATOM 553 N N . GLY A 1 73 ? -6.408 2.506 5.340 1.00 88.31 73 GLY A N 1
ATOM 554 C CA . GLY A 1 73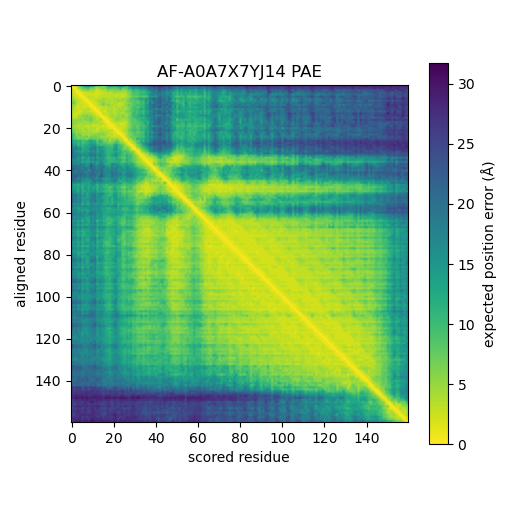 ? -5.815 2.046 6.597 1.00 88.31 73 GLY A CA 1
ATOM 555 C C . GLY A 1 73 ? -4.370 1.600 6.433 1.00 88.31 73 GLY A C 1
ATOM 556 O O . GLY A 1 73 ? -3.859 1.532 5.321 1.00 88.31 73 GLY A O 1
ATOM 557 N N . GLY A 1 74 ? -3.681 1.271 7.527 1.00 88.12 74 GLY A N 1
ATOM 558 C CA . GLY A 1 74 ? -2.280 0.859 7.425 1.00 88.12 74 GLY A CA 1
ATOM 559 C C . GLY A 1 74 ? -2.087 -0.432 6.616 1.00 88.12 74 GLY A C 1
ATOM 560 O O . GLY A 1 74 ? -1.086 -0.528 5.914 1.00 88.12 74 GLY A O 1
ATOM 561 N N . ILE A 1 75 ? -3.051 -1.362 6.643 1.00 89.44 75 ILE A N 1
ATOM 562 C CA . ILE A 1 75 ? -3.153 -2.500 5.713 1.00 89.44 75 ILE A CA 1
ATOM 563 C C . ILE A 1 75 ? -4.521 -2.435 5.026 1.00 89.44 75 ILE A C 1
ATOM 565 O O . ILE A 1 75 ? -5.556 -2.528 5.692 1.00 89.44 75 ILE A O 1
ATOM 569 N N . SER A 1 76 ? -4.529 -2.278 3.702 1.00 90.44 76 SER A N 1
ATOM 570 C CA . SER A 1 76 ? -5.744 -2.080 2.901 1.00 90.44 76 SER A CA 1
ATOM 571 C C . SER A 1 76 ? -5.797 -3.006 1.683 1.00 90.44 76 SER A C 1
ATOM 573 O O . SER A 1 76 ? -4.806 -3.188 0.980 1.00 90.44 76 SER A O 1
ATOM 575 N N . ILE A 1 77 ? -6.967 -3.604 1.446 1.00 91.25 77 ILE A N 1
ATOM 576 C CA . ILE A 1 77 ? -7.253 -4.527 0.342 1.00 91.25 77 ILE A CA 1
ATOM 577 C C . ILE A 1 77 ? -8.557 -4.079 -0.321 1.00 91.25 77 ILE A C 1
ATOM 579 O O . ILE A 1 77 ? -9.617 -4.111 0.312 1.00 91.25 77 ILE A O 1
ATOM 583 N N . GLY A 1 78 ? -8.511 -3.675 -1.586 1.00 89.81 78 GLY A N 1
ATOM 584 C CA . GLY A 1 78 ? -9.715 -3.207 -2.268 1.00 89.81 78 GLY A CA 1
ATOM 585 C C . GLY A 1 78 ? -9.548 -2.946 -3.753 1.00 89.81 78 GLY A C 1
ATOM 586 O O . GLY A 1 78 ? -8.551 -3.327 -4.346 1.00 89.81 78 GLY A O 1
ATOM 587 N N . ILE A 1 79 ? -10.530 -2.292 -4.371 1.00 90.75 79 ILE A N 1
ATOM 588 C CA . ILE A 1 79 ? -10.360 -1.780 -5.741 1.00 90.75 79 ILE A CA 1
ATOM 589 C C . ILE A 1 79 ? -9.498 -0.520 -5.683 1.00 90.75 79 ILE A C 1
ATOM 591 O O . ILE A 1 79 ? -8.537 -0.400 -6.436 1.00 90.75 79 ILE A O 1
ATOM 595 N N . VAL A 1 80 ? -9.817 0.375 -4.747 1.00 92.50 80 VAL A N 1
ATOM 596 C CA . VAL A 1 80 ? -9.047 1.567 -4.404 1.00 92.50 80 VAL A CA 1
ATOM 597 C C . VAL A 1 80 ? -8.547 1.406 -2.973 1.00 92.50 80 VAL A C 1
ATOM 599 O O . VAL A 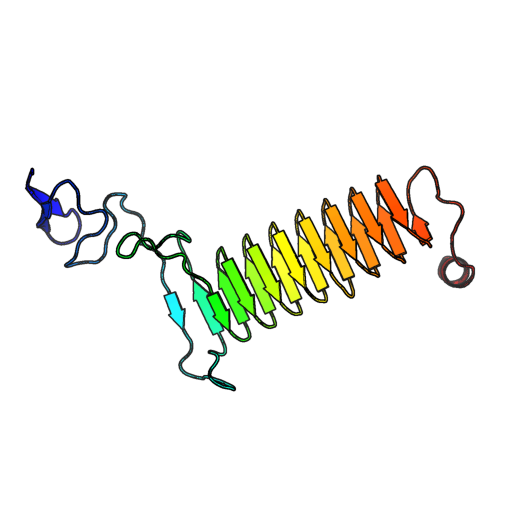1 80 ? -9.340 1.363 -2.031 1.00 92.50 80 VAL A O 1
ATOM 602 N N . SER A 1 81 ? -7.234 1.294 -2.805 1.00 91.94 81 SER A N 1
ATOM 603 C CA . SER A 1 81 ? -6.588 1.044 -1.515 1.00 91.94 81 SER A CA 1
ATOM 604 C C . SER A 1 81 ? -5.587 2.152 -1.189 1.00 91.94 81 SER A C 1
ATOM 606 O O . SER A 1 81 ? -4.687 2.405 -1.990 1.00 91.94 81 SER A O 1
ATOM 608 N N . ILE A 1 82 ? -5.723 2.784 -0.023 1.00 91.88 82 ILE A N 1
ATOM 609 C CA . ILE A 1 82 ? -4.827 3.844 0.460 1.00 91.88 82 ILE A CA 1
ATOM 610 C C . ILE A 1 82 ? -4.262 3.429 1.819 1.00 91.88 82 ILE A C 1
ATOM 612 O O . ILE A 1 82 ? -5.021 3.242 2.775 1.00 91.88 82 ILE A O 1
ATOM 616 N N . GLY A 1 83 ? -2.940 3.286 1.932 1.00 90.25 83 GLY A N 1
ATOM 617 C CA . GLY A 1 83 ? -2.349 2.761 3.161 1.00 90.25 83 GLY A CA 1
ATOM 618 C C . GLY A 1 83 ? -0.834 2.662 3.218 1.00 90.25 83 GLY A C 1
ATOM 619 O O . GLY A 1 83 ? -0.130 3.030 2.294 1.00 90.25 83 GLY A O 1
ATOM 620 N N . GLY A 1 84 ? -0.310 2.121 4.319 1.00 88.62 84 GLY A N 1
ATOM 621 C CA . GLY A 1 84 ? 1.105 1.745 4.397 1.00 88.62 84 GLY A CA 1
ATOM 622 C C . GLY A 1 84 ? 1.396 0.548 3.491 1.00 88.62 84 GLY A C 1
ATOM 623 O O . GLY A 1 84 ? 2.258 0.624 2.623 1.00 88.62 84 GLY A O 1
ATOM 624 N N . PHE A 1 85 ? 0.616 -0.518 3.663 1.00 92.44 85 PHE A N 1
ATOM 625 C CA . PHE A 1 85 ? 0.546 -1.684 2.792 1.00 92.44 85 PHE A CA 1
ATOM 626 C C . PHE A 1 85 ? -0.806 -1.672 2.079 1.00 92.44 85 PHE A C 1
ATOM 628 O O . PHE A 1 85 ? -1.858 -1.744 2.723 1.00 92.44 85 PHE A O 1
ATOM 635 N N . SER A 1 86 ? -0.792 -1.543 0.759 1.00 91.50 86 SER A N 1
ATOM 636 C CA . SER A 1 86 ? -2.005 -1.400 -0.041 1.00 91.50 86 SER A CA 1
ATOM 637 C C . SER A 1 86 ? -2.002 -2.395 -1.195 1.00 91.50 86 SER A C 1
ATOM 639 O O . SER A 1 86 ? -0.990 -2.570 -1.873 1.00 91.50 86 SER A O 1
ATOM 641 N N . THR A 1 87 ? -3.123 -3.086 -1.398 1.00 92.88 87 THR A N 1
ATOM 642 C CA . THR A 1 87 ? -3.295 -3.980 -2.541 1.00 92.88 87 THR A CA 1
ATOM 643 C C . THR A 1 87 ? -4.658 -3.823 -3.200 1.00 92.88 87 THR A C 1
ATOM 645 O O . THR A 1 87 ? -5.692 -3.781 -2.526 1.00 92.88 87 THR A O 1
ATOM 648 N N . GLY A 1 88 ? -4.657 -3.710 -4.527 1.00 90.69 88 GLY A N 1
ATOM 649 C CA . GLY A 1 88 ? -5.868 -3.424 -5.278 1.00 90.69 88 GLY A CA 1
ATOM 650 C C . GLY A 1 88 ? -5.669 -3.137 -6.755 1.00 90.69 88 GLY A C 1
ATOM 651 O O . GLY A 1 88 ? -4.607 -3.375 -7.313 1.00 90.69 88 GLY A O 1
ATOM 652 N N . LEU A 1 89 ? -6.702 -2.623 -7.422 1.00 90.94 89 LEU A N 1
ATOM 653 C CA . LEU A 1 89 ? -6.546 -2.154 -8.801 1.00 90.94 89 LEU A CA 1
ATOM 654 C C . LEU A 1 89 ? -5.803 -0.813 -8.822 1.00 90.94 89 LEU A C 1
ATOM 656 O O . LEU A 1 89 ? -4.876 -0.649 -9.608 1.00 90.94 89 LEU A O 1
ATOM 660 N N . LEU A 1 90 ? -6.186 0.102 -7.929 1.00 91.81 90 LEU A N 1
ATOM 661 C CA . LEU A 1 90 ? -5.512 1.363 -7.639 1.00 91.81 90 LEU A CA 1
ATOM 662 C C . LEU A 1 90 ? -4.958 1.311 -6.212 1.00 91.81 90 LEU A C 1
ATOM 664 O O . LEU A 1 90 ? -5.726 1.261 -5.247 1.00 91.81 90 LEU A O 1
ATOM 668 N N . SER A 1 91 ? -3.636 1.346 -6.070 1.00 91.25 91 SER A N 1
ATOM 669 C CA . SER A 1 91 ? -2.962 1.243 -4.774 1.00 91.25 91 SER A CA 1
ATOM 670 C C . SER A 1 91 ? -2.045 2.431 -4.519 1.00 91.25 91 SER A C 1
ATOM 672 O O . SER A 1 91 ? -1.125 2.688 -5.291 1.00 91.25 91 SER A O 1
ATOM 674 N N . LEU A 1 92 ? -2.298 3.150 -3.425 1.00 91.69 92 LEU A N 1
ATOM 675 C CA . LEU A 1 92 ? -1.541 4.318 -2.983 1.00 91.69 92 LEU A CA 1
ATOM 676 C C . LEU A 1 92 ? -0.947 4.034 -1.603 1.00 91.69 92 LEU A C 1
ATOM 678 O O . LEU A 1 92 ? -1.692 3.838 -0.638 1.00 91.69 92 LEU A O 1
ATOM 682 N N . GLY A 1 93 ? 0.380 4.030 -1.481 1.00 90.50 93 GLY A N 1
ATOM 683 C CA . GLY A 1 93 ? 0.984 3.678 -0.205 1.00 90.50 93 GLY A CA 1
ATOM 684 C C . GLY A 1 93 ? 2.496 3.626 -0.120 1.00 90.50 93 GLY A C 1
ATOM 685 O O . GLY A 1 93 ? 3.204 4.045 -1.021 1.00 90.50 93 GLY A O 1
ATOM 686 N N . GLY A 1 94 ? 3.011 3.123 1.002 1.00 88.56 94 GLY A N 1
ATOM 687 C CA . GLY A 1 94 ? 4.442 2.846 1.145 1.00 88.56 94 GLY A CA 1
ATOM 688 C C . GLY A 1 9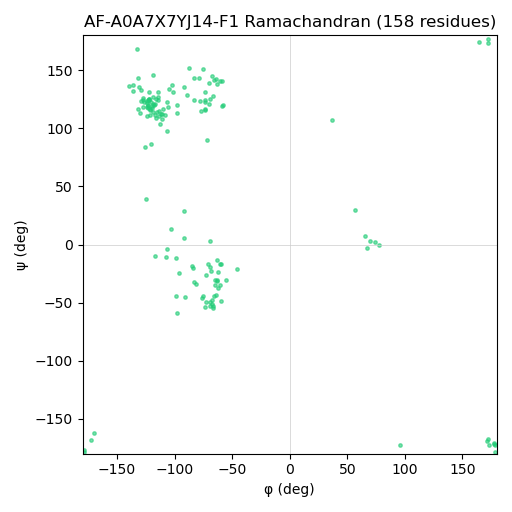4 ? 4.846 1.623 0.323 1.00 88.56 94 GLY A C 1
ATOM 689 O O . GLY A 1 94 ? 5.788 1.689 -0.462 1.00 88.56 94 GLY A O 1
ATOM 690 N N . LEU A 1 95 ? 4.087 0.539 0.482 1.00 92.00 95 LEU A N 1
ATOM 691 C CA . LEU A 1 95 ? 4.204 -0.719 -0.241 1.00 92.00 95 LEU A CA 1
ATOM 692 C C . LEU A 1 95 ? 2.872 -0.983 -0.953 1.00 92.00 95 LEU A C 1
ATOM 694 O O . LEU A 1 95 ? 1.845 -1.209 -0.307 1.00 92.00 95 LEU A O 1
ATOM 698 N N . SER A 1 96 ? 2.888 -0.904 -2.278 1.00 92.38 96 SER A N 1
ATOM 699 C CA . SER A 1 96 ? 1.689 -0.891 -3.118 1.00 92.38 96 SER A CA 1
ATOM 700 C C . SER A 1 96 ? 1.743 -2.029 -4.134 1.00 92.38 96 SER A C 1
ATOM 702 O O . SER A 1 96 ? 2.698 -2.115 -4.903 1.00 92.38 96 SER A O 1
ATOM 704 N N . LEU A 1 97 ? 0.723 -2.892 -4.151 1.00 91.81 97 LEU A N 1
ATOM 705 C CA . LEU A 1 97 ? 0.608 -4.048 -5.050 1.00 91.81 97 LEU A CA 1
ATOM 706 C C . LEU A 1 97 ? -0.696 -3.974 -5.851 1.00 91.81 97 LEU A C 1
ATOM 708 O O . LEU A 1 97 ? -1.771 -4.185 -5.285 1.00 91.81 97 LEU A O 1
ATOM 712 N N . GLY A 1 98 ? -0.635 -3.734 -7.160 1.00 91.19 98 GLY A N 1
ATOM 713 C CA . GLY A 1 98 ? -1.875 -3.586 -7.912 1.00 91.19 98 GLY A CA 1
ATOM 714 C C . GLY A 1 98 ? -1.810 -3.547 -9.428 1.00 91.19 98 GLY A C 1
ATOM 715 O O . GLY A 1 98 ? -0.841 -3.974 -10.046 1.00 91.19 98 GLY A O 1
ATOM 716 N N . GLY A 1 99 ? -2.888 -3.056 -10.041 1.00 90.06 99 GLY A N 1
ATOM 717 C CA . GLY A 1 99 ? -2.899 -2.721 -11.467 1.00 90.06 99 GLY A CA 1
ATOM 718 C C . GLY A 1 99 ? -2.104 -1.441 -11.719 1.00 90.06 99 GLY A C 1
ATOM 719 O O . GLY A 1 99 ? -1.153 -1.434 -12.498 1.00 90.06 99 GLY A O 1
ATOM 720 N N . ILE A 1 100 ? -2.468 -0.384 -10.994 1.00 92.31 100 ILE A N 1
ATOM 721 C CA . ILE A 1 100 ? -1.769 0.895 -10.924 1.00 92.31 100 ILE A CA 1
ATOM 722 C C . ILE A 1 100 ? -1.336 1.100 -9.473 1.00 92.31 100 ILE A C 1
ATOM 724 O O . ILE A 1 100 ? -2.171 1.245 -8.577 1.00 92.31 100 ILE A O 1
ATOM 728 N N . ALA A 1 101 ? -0.030 1.098 -9.243 1.00 92.25 101 ALA A N 1
ATOM 729 C CA . ALA A 1 101 ? 0.566 1.248 -7.925 1.00 92.25 101 ALA A CA 1
ATOM 730 C C . ALA A 1 101 ? 1.364 2.554 -7.852 1.00 92.25 101 ALA A C 1
ATOM 732 O O . ALA A 1 101 ? 2.202 2.819 -8.712 1.00 92.25 101 ALA A O 1
ATOM 733 N N . MET A 1 102 ? 1.141 3.350 -6.807 1.00 91.88 102 MET A N 1
ATOM 734 C CA . MET A 1 102 ? 1.984 4.494 -6.465 1.00 91.88 102 MET A CA 1
ATOM 735 C C . MET A 1 102 ? 2.525 4.331 -5.046 1.00 91.88 102 MET A C 1
ATOM 737 O O . MET A 1 102 ? 1.757 4.034 -4.122 1.00 91.88 102 MET A O 1
ATOM 741 N N . GLY A 1 103 ? 3.831 4.517 -4.856 1.00 91.19 103 GLY A N 1
ATOM 742 C CA . GLY A 1 103 ? 4.416 4.396 -3.527 1.00 91.19 103 GLY A CA 1
ATOM 743 C C . GLY A 1 103 ? 5.931 4.424 -3.414 1.00 91.19 103 GLY A C 1
ATOM 744 O O . GLY A 1 103 ? 6.640 4.728 -4.361 1.00 91.19 103 GLY A O 1
ATOM 745 N N . GLY A 1 104 ? 6.449 4.091 -2.231 1.00 88.50 104 GLY A N 1
ATOM 746 C CA . GLY A 1 104 ? 7.889 3.882 -2.042 1.00 88.50 104 GLY A CA 1
ATOM 747 C C . GLY A 1 104 ? 8.364 2.638 -2.795 1.00 88.50 104 GLY A C 1
ATOM 748 O O . GLY A 1 104 ? 9.291 2.710 -3.597 1.00 88.50 104 GLY A O 1
ATOM 749 N N . VAL A 1 105 ? 7.665 1.524 -2.579 1.00 92.94 105 VAL A N 1
ATOM 750 C CA . VAL A 1 105 ? 7.794 0.257 -3.303 1.00 92.94 105 VAL A CA 1
ATOM 751 C C . VAL A 1 105 ? 6.466 -0.011 -4.005 1.00 92.94 105 VAL A C 1
ATOM 753 O O . VAL A 1 105 ? 5.455 -0.268 -3.354 1.00 92.94 105 VAL A O 1
ATOM 756 N N . ALA A 1 106 ? 6.459 0.066 -5.329 1.00 92.44 106 ALA A N 1
ATOM 757 C CA . ALA A 1 106 ? 5.276 -0.093 -6.161 1.00 92.44 106 ALA A CA 1
ATOM 758 C C . ALA A 1 106 ?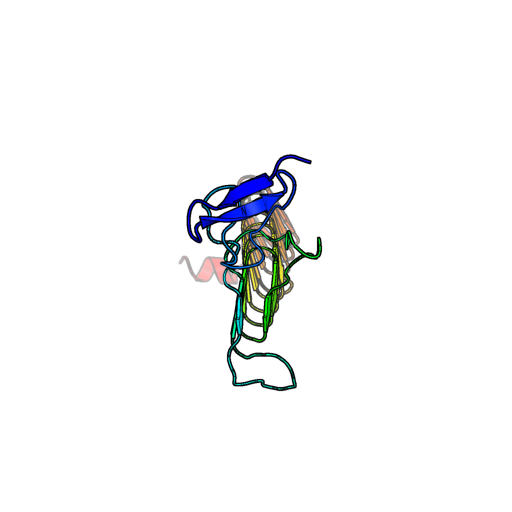 5.458 -1.283 -7.108 1.00 92.44 106 ALA A C 1
ATOM 760 O O . ALA A 1 106 ? 6.372 -1.294 -7.930 1.00 92.44 106 ALA A O 1
ATOM 761 N N . VAL A 1 107 ? 4.568 -2.270 -7.023 1.00 91.75 107 VAL A N 1
ATOM 762 C CA . VAL A 1 107 ? 4.478 -3.377 -7.982 1.00 91.75 107 VAL A CA 1
ATOM 763 C C . VAL A 1 107 ? 3.124 -3.281 -8.672 1.00 91.75 107 VAL A C 1
ATOM 765 O O . VAL A 1 107 ? 2.082 -3.496 -8.052 1.00 91.75 107 VAL A O 1
ATOM 768 N N . GLY A 1 108 ? 3.142 -2.899 -9.943 1.00 89.38 108 GLY A N 1
ATOM 769 C CA . GLY A 1 108 ? 1.965 -2.620 -10.752 1.00 89.38 108 GLY A CA 1
ATOM 770 C C . GLY A 1 108 ? 1.953 -3.466 -12.020 1.00 89.38 108 GLY A C 1
ATOM 771 O O . GLY A 1 108 ? 2.880 -3.370 -12.811 1.00 89.38 108 GLY A O 1
ATOM 772 N N . LEU A 1 109 ? 0.914 -4.260 -12.284 1.00 87.75 109 LEU A N 1
ATOM 773 C CA . LEU A 1 109 ? 0.817 -4.995 -13.556 1.00 87.75 109 LEU A CA 1
ATOM 774 C C . LEU A 1 109 ? 0.732 -4.045 -14.764 1.00 87.75 109 LEU A C 1
ATOM 776 O O . LEU A 1 109 ? 1.316 -4.327 -15.807 1.00 87.75 109 LEU A O 1
ATOM 780 N N . GLY A 1 110 ? 0.034 -2.915 -14.623 1.00 87.44 110 GLY A N 1
ATOM 781 C CA . GLY A 1 110 ? -0.115 -1.890 -15.660 1.00 87.44 110 GLY A CA 1
ATOM 782 C C . GLY A 1 110 ? 0.854 -0.721 -15.488 1.00 87.44 110 GLY A C 1
ATOM 783 O O . GLY A 1 110 ? 1.659 -0.427 -16.364 1.00 87.44 110 GLY A O 1
ATOM 784 N N . ALA A 1 111 ? 0.794 -0.039 -14.348 1.00 86.94 111 ALA A N 1
ATOM 785 C CA . ALA A 1 111 ? 1.655 1.110 -14.090 1.00 86.94 111 ALA A CA 1
ATOM 786 C C . ALA A 1 111 ? 2.164 1.113 -12.648 1.00 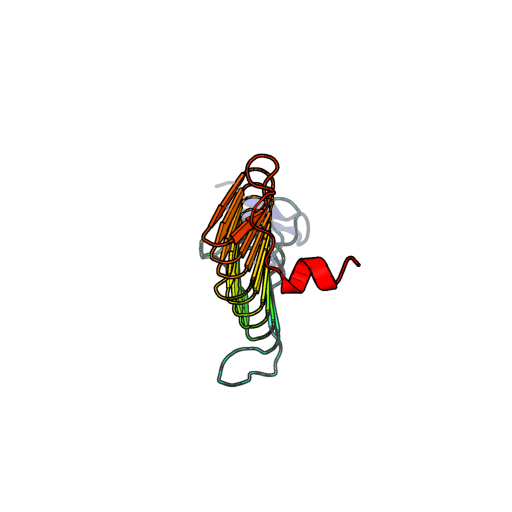86.94 111 ALA A C 1
ATOM 788 O O . ALA A 1 111 ? 1.408 0.870 -11.709 1.00 86.94 111 ALA A O 1
ATOM 789 N N . ALA A 1 112 ? 3.445 1.409 -12.469 1.00 90.62 112 ALA A N 1
ATOM 790 C CA . ALA A 1 112 ? 4.094 1.528 -11.176 1.00 90.62 112 ALA A CA 1
ATOM 791 C C . ALA A 1 112 ? 4.848 2.861 -11.106 1.00 90.62 112 ALA A C 1
ATOM 793 O O . ALA A 1 112 ? 5.697 3.146 -11.947 1.00 90.62 112 ALA A O 1
ATOM 794 N N . LEU A 1 113 ? 4.536 3.672 -10.099 1.00 91.12 113 LEU A N 1
ATOM 795 C CA . LEU A 1 113 ? 5.151 4.972 -9.833 1.00 91.12 113 LEU A CA 1
ATOM 796 C C . LEU A 1 113 ? 5.774 4.939 -8.438 1.00 91.12 113 LEU A C 1
ATOM 798 O O . LEU A 1 113 ? 5.049 4.789 -7.454 1.00 91.12 113 LEU A O 1
ATOM 802 N N . GLY A 1 114 ? 7.092 5.079 -8.311 1.00 90.38 114 GLY A N 1
ATOM 803 C CA . GLY A 1 114 ? 7.683 5.023 -6.977 1.00 90.38 114 GLY A CA 1
ATOM 804 C C . GLY A 1 114 ? 9.191 5.123 -6.851 1.00 90.38 114 GLY A C 1
ATOM 805 O O . GLY A 1 114 ? 9.898 5.390 -7.810 1.00 90.38 114 GLY A O 1
ATOM 806 N N . GLY A 1 115 ? 9.703 4.903 -5.641 1.00 87.81 115 GLY A N 1
ATOM 807 C CA . GLY A 1 115 ? 11.147 4.775 -5.419 1.00 87.81 115 GLY A CA 1
ATOM 808 C C . GLY A 1 115 ? 11.690 3.517 -6.097 1.00 87.81 115 GLY A C 1
ATOM 809 O O . GLY A 1 115 ? 12.600 3.597 -6.918 1.00 87.81 115 GLY A O 1
ATOM 810 N N . LEU A 1 116 ? 11.069 2.376 -5.799 1.00 91.31 116 LEU A N 1
ATOM 811 C CA . LEU A 1 116 ? 11.260 1.095 -6.468 1.00 91.31 116 LEU A CA 1
ATOM 812 C C . LEU A 1 116 ? 9.960 0.729 -7.188 1.00 91.31 116 LEU A C 1
ATOM 814 O O . LEU A 1 116 ? 8.955 0.453 -6.537 1.00 91.31 116 LEU A O 1
ATOM 818 N N . ALA A 1 117 ? 9.972 0.758 -8.516 1.00 90.81 117 ALA A N 1
ATOM 819 C CA . ALA A 1 117 ? 8.810 0.514 -9.361 1.00 90.81 117 ALA A CA 1
ATOM 820 C C . ALA A 1 117 ? 9.023 -0.746 -10.212 1.00 90.81 117 ALA A C 1
ATOM 822 O O . ALA A 1 117 ? 9.999 -0.839 -10.953 1.00 90.81 117 ALA A O 1
ATOM 823 N N . ILE A 1 118 ? 8.102 -1.705 -10.129 1.00 90.06 118 ILE A N 1
ATOM 824 C CA . ILE A 1 118 ? 8.098 -2.924 -10.946 1.00 90.06 118 ILE A CA 1
ATOM 825 C C . ILE A 1 118 ? 6.767 -2.990 -11.688 1.00 90.06 118 ILE A C 1
ATOM 827 O O . ILE A 1 118 ? 5.718 -3.040 -11.048 1.00 90.06 118 ILE A O 1
ATOM 831 N N . GLY A 1 119 ? 6.785 -3.006 -13.018 1.00 89.19 119 GLY A N 1
ATOM 832 C CA . GLY A 1 119 ? 5.550 -3.087 -13.795 1.00 89.19 119 GLY A CA 1
ATOM 833 C C . GLY A 1 119 ? 5.732 -3.047 -15.300 1.00 89.19 119 GLY A C 1
ATOM 834 O O . GLY A 1 119 ? 6.851 -2.971 -15.786 1.00 89.19 119 GLY A O 1
ATOM 835 N N . THR A 1 120 ? 4.644 -3.094 -16.072 1.00 87.69 120 THR A N 1
ATOM 836 C CA . THR A 1 120 ? 4.760 -2.918 -17.534 1.00 87.69 120 THR A CA 1
ATOM 837 C C . THR A 1 120 ? 5.215 -1.502 -17.875 1.00 87.69 120 THR A C 1
ATOM 839 O O . THR A 1 120 ? 6.155 -1.347 -18.654 1.00 87.69 120 THR A O 1
ATOM 842 N N . ILE A 1 121 ? 4.631 -0.492 -17.226 1.00 88.25 121 ILE A N 1
ATOM 843 C CA . ILE A 1 121 ? 5.115 0.892 -17.222 1.00 88.25 121 ILE A CA 1
ATOM 844 C C . ILE A 1 121 ? 5.631 1.213 -15.815 1.00 88.25 121 ILE A C 1
ATOM 846 O O . ILE A 1 121 ? 4.846 1.352 -14.882 1.00 88.25 121 ILE A O 1
ATOM 850 N N . ALA A 1 122 ? 6.944 1.326 -15.645 1.00 89.38 122 ALA A N 1
ATOM 851 C CA . ALA A 1 122 ? 7.590 1.617 -14.370 1.00 89.38 122 ALA A CA 1
ATOM 852 C C . ALA A 1 122 ? 8.280 2.985 -14.424 1.00 89.38 122 ALA A C 1
ATOM 854 O O . ALA A 1 122 ? 9.126 3.224 -15.281 1.00 89.38 122 ALA A O 1
ATOM 855 N N . ILE A 1 123 ? 7.940 3.882 -13.502 1.00 89.06 123 ILE A N 1
ATOM 856 C CA . ILE A 1 123 ? 8.530 5.219 -13.394 1.00 89.06 123 ILE A CA 1
ATOM 857 C C . ILE A 1 123 ? 9.027 5.404 -11.962 1.00 89.06 123 ILE A C 1
ATOM 859 O O . ILE A 1 123 ? 8.237 5.352 -11.017 1.00 89.06 123 ILE A O 1
ATOM 863 N N . GLY A 1 124 ? 10.330 5.610 -11.776 1.00 89.38 124 GLY A N 1
ATOM 864 C CA . GLY A 1 124 ? 10.885 5.680 -10.432 1.00 89.38 124 GLY A CA 1
ATOM 865 C C . GLY A 1 124 ? 12.386 5.883 -10.306 1.00 89.38 124 GLY A C 1
ATOM 866 O O . GLY A 1 124 ? 13.083 6.114 -11.283 1.00 89.38 124 GLY A O 1
ATOM 867 N N . GLY A 1 125 ? 12.903 5.787 -9.081 1.00 86.00 125 GLY A N 1
ATOM 868 C CA . GLY A 1 125 ? 14.351 5.787 -8.839 1.00 86.00 125 GLY A CA 1
ATOM 869 C C . GLY A 1 125 ? 15.003 4.529 -9.416 1.00 86.00 125 GLY A C 1
ATOM 870 O O . GLY A 1 125 ? 15.886 4.618 -10.267 1.00 86.00 125 GLY A O 1
ATOM 871 N N . CYS A 1 126 ? 14.490 3.370 -9.002 1.00 89.12 126 CYS A N 1
ATOM 872 C CA . CYS A 1 126 ? 14.778 2.054 -9.558 1.00 89.12 126 CYS A CA 1
ATOM 873 C C . CYS A 1 126 ? 13.521 1.533 -10.264 1.00 89.12 126 CYS A C 1
ATOM 875 O O . CYS A 1 126 ? 12.523 1.253 -9.602 1.00 89.12 126 CYS A O 1
ATOM 877 N N . ALA A 1 127 ? 13.557 1.404 -11.588 1.00 88.19 127 ALA A N 1
ATOM 878 C CA . ALA A 1 127 ? 12.413 0.994 -12.399 1.00 88.19 127 ALA A CA 1
ATOM 879 C C . ALA A 1 127 ? 12.721 -0.310 -13.148 1.00 88.19 127 ALA A C 1
ATOM 881 O O . ALA A 1 127 ? 13.723 -0.394 -13.855 1.00 88.19 127 ALA A O 1
ATOM 882 N N . VAL A 1 128 ? 11.859 -1.319 -13.022 1.00 87.44 128 VAL A N 1
ATOM 883 C CA . VAL A 1 128 ? 11.974 -2.598 -13.738 1.00 87.44 128 VAL A CA 1
ATOM 884 C C . VAL A 1 128 ? 10.689 -2.853 -14.511 1.00 87.44 128 VAL A C 1
ATOM 886 O O . VAL A 1 128 ? 9.618 -2.966 -13.911 1.00 87.44 128 VAL A O 1
ATOM 889 N N . GLY A 1 129 ? 10.774 -2.940 -15.836 1.00 86.31 129 GLY A N 1
ATOM 890 C CA . GLY A 1 129 ? 9.571 -3.064 -16.650 1.00 86.31 129 GLY A CA 1
ATOM 891 C C . GLY A 1 129 ? 9.778 -3.182 -18.147 1.00 86.31 129 GLY A C 1
ATOM 892 O O . GLY A 1 129 ? 10.902 -3.187 -18.633 1.00 86.31 129 GLY A O 1
ATOM 893 N N . TRP A 1 130 ? 8.680 -3.260 -18.901 1.00 81.31 130 TRP A N 1
ATOM 894 C CA . TRP A 1 130 ? 8.757 -3.170 -20.363 1.00 81.31 130 TRP A CA 1
ATOM 895 C C . TRP A 1 130 ? 9.153 -1.752 -20.784 1.00 81.31 130 TRP A C 1
ATOM 897 O O . TRP A 1 130 ? 10.103 -1.573 -21.542 1.00 81.31 130 TRP A O 1
ATOM 907 N N . MET A 1 131 ? 8.466 -0.751 -20.229 1.00 83.50 131 MET A N 1
ATOM 908 C CA . MET A 1 131 ? 8.839 0.660 -20.275 1.00 83.50 131 MET A CA 1
ATOM 909 C C . MET A 1 131 ? 9.303 1.074 -18.881 1.00 83.50 131 MET A C 1
ATOM 911 O O . MET A 1 131 ? 8.494 1.118 -17.958 1.00 83.50 131 MET A O 1
ATOM 915 N N . ALA A 1 132 ? 10.590 1.365 -18.717 1.00 85.88 132 ALA A N 1
ATOM 916 C CA . ALA A 1 132 ? 11.172 1.743 -17.434 1.00 85.88 132 ALA A CA 1
ATOM 917 C C . ALA A 1 132 ? 11.798 3.139 -17.536 1.00 85.88 132 ALA A C 1
ATOM 919 O O . ALA A 1 132 ? 12.673 3.353 -18.363 1.00 85.88 132 ALA A O 1
ATOM 920 N N . LEU A 1 133 ? 11.370 4.089 -16.707 1.00 84.50 133 LEU A N 1
ATOM 921 C CA . LEU A 1 133 ? 11.880 5.463 -16.653 1.00 84.50 133 LEU A CA 1
ATOM 922 C C . LEU A 1 133 ? 12.453 5.723 -15.261 1.00 84.50 133 LEU A C 1
ATOM 924 O O . LEU A 1 133 ? 11.720 5.639 -14.276 1.00 84.50 133 LEU A O 1
ATOM 928 N N . GLY A 1 134 ? 13.745 6.032 -15.158 1.00 85.69 134 GLY A N 1
ATOM 929 C CA . GLY A 1 134 ? 14.356 6.225 -13.847 1.00 85.69 134 GLY A CA 1
ATOM 930 C C . GLY A 1 134 ? 15.866 6.385 -13.817 1.00 85.69 134 GLY A C 1
ATOM 931 O O . GLY A 1 134 ? 16.540 6.257 -14.832 1.00 85.69 134 GLY A O 1
ATOM 932 N N . GLY A 1 135 ? 16.412 6.634 -12.624 1.00 82.31 135 GLY A N 1
ATOM 933 C CA . GLY A 1 135 ? 17.864 6.700 -12.415 1.00 82.31 135 GLY A CA 1
ATOM 934 C C . GLY A 1 135 ? 18.546 5.356 -12.689 1.00 82.31 135 GLY A C 1
ATOM 935 O O . GLY A 1 135 ? 19.557 5.301 -13.384 1.00 82.31 135 GLY A O 1
ATOM 936 N N . ALA A 1 136 ? 17.939 4.269 -12.211 1.00 84.50 136 ALA A N 1
ATOM 937 C CA . ALA A 1 136 ? 18.315 2.889 -12.490 1.00 84.50 136 ALA A CA 1
ATOM 938 C C . ALA A 1 136 ? 17.128 2.162 -13.141 1.00 84.50 136 ALA A C 1
ATOM 940 O O . ALA A 1 136 ? 16.297 1.561 -12.461 1.00 84.50 136 ALA A O 1
ATOM 941 N N . ALA A 1 137 ? 17.020 2.261 -14.467 1.00 83.88 137 ALA A N 1
ATOM 942 C CA . ALA A 1 137 ? 15.968 1.606 -15.242 1.00 83.88 137 ALA A CA 1
ATOM 943 C C . ALA A 1 137 ? 16.486 0.327 -15.920 1.00 83.88 137 ALA A C 1
ATOM 945 O O . ALA A 1 137 ? 17.511 0.375 -16.604 1.00 83.88 137 ALA A O 1
ATOM 946 N N . PHE A 1 138 ? 15.755 -0.781 -15.775 1.00 79.44 138 PHE A N 1
ATOM 947 C CA . PHE A 1 138 ? 16.020 -2.074 -16.413 1.00 79.44 138 PHE A CA 1
ATOM 948 C C . PHE A 1 138 ? 14.772 -2.548 -17.166 1.00 79.44 138 PHE A C 1
ATOM 950 O O . PHE A 1 138 ? 13.699 -2.686 -16.578 1.00 79.44 138 PHE A O 1
ATOM 957 N N . GLY A 1 139 ? 14.895 -2.792 -18.471 1.00 80.00 139 GLY A N 1
ATOM 958 C CA . GLY A 1 139 ? 13.739 -3.092 -19.310 1.00 80.00 139 GLY A CA 1
ATOM 959 C C . GLY A 1 139 ? 14.037 -3.152 -20.801 1.00 80.00 139 GLY A C 1
ATOM 960 O O . GLY A 1 139 ? 15.136 -2.806 -21.224 1.00 80.00 139 GLY A O 1
ATOM 961 N N . ALA A 1 140 ? 13.039 -3.565 -21.588 1.00 74.31 140 ALA A N 1
ATOM 962 C CA . ALA A 1 140 ? 13.116 -3.562 -23.054 1.00 74.31 140 ALA A CA 1
ATOM 963 C C . ALA A 1 140 ? 13.219 -2.135 -23.624 1.00 74.31 140 ALA A C 1
ATOM 965 O O . ALA A 1 140 ? 13.909 -1.910 -24.611 1.00 74.31 140 ALA A O 1
ATOM 966 N N . HIS A 1 141 ? 12.557 -1.177 -22.970 1.00 78.00 141 HIS A N 1
ATOM 967 C CA . HIS A 1 141 ? 12.689 0.256 -23.206 1.00 78.00 141 HIS A CA 1
ATOM 968 C C . HIS A 1 141 ? 13.034 0.942 -21.883 1.00 78.00 141 HIS A C 1
ATOM 970 O O . HIS A 1 141 ? 12.150 1.407 -21.156 1.00 78.00 141 HIS A O 1
ATOM 976 N N . ALA A 1 142 ? 14.323 0.945 -21.544 1.00 78.06 142 ALA A N 1
ATOM 977 C CA . ALA A 1 142 ? 14.836 1.563 -20.329 1.00 78.06 142 ALA A CA 1
ATOM 978 C C . ALA A 1 142 ? 15.386 2.965 -20.617 1.00 78.06 142 ALA A C 1
ATOM 980 O O . ALA A 1 142 ? 16.335 3.132 -21.372 1.00 78.06 142 ALA A O 1
ATOM 981 N N . PHE A 1 143 ? 14.813 3.964 -19.961 1.00 75.69 143 PHE A N 1
ATOM 982 C CA . PHE A 1 143 ? 15.216 5.358 -20.020 1.00 75.69 143 PHE A CA 1
ATOM 983 C C . PHE A 1 143 ? 15.905 5.714 -18.709 1.00 75.69 143 PHE A C 1
ATOM 985 O O . PHE A 1 143 ? 15.255 5.994 -17.699 1.00 75.69 143 PHE A O 1
ATOM 992 N N . ASN A 1 144 ? 17.231 5.675 -18.730 1.00 78.81 144 ASN A N 1
ATOM 993 C CA . ASN A 1 144 ? 18.071 6.126 -17.632 1.00 78.81 144 ASN A CA 1
ATOM 994 C C . ASN A 1 144 ? 19.189 7.030 -18.170 1.00 78.81 144 ASN A C 1
ATOM 996 O O . ASN A 1 144 ? 19.404 7.106 -19.380 1.00 78.81 144 ASN A O 1
ATOM 1000 N N . GLY A 1 145 ? 19.900 7.725 -17.279 1.00 67.19 145 GLY A N 1
ATOM 1001 C CA . GLY A 1 145 ? 20.975 8.644 -17.674 1.00 67.19 145 GLY A CA 1
ATOM 1002 C C . GLY A 1 145 ? 22.133 7.986 -18.441 1.00 67.19 145 GLY A C 1
ATOM 1003 O O . GLY A 1 145 ? 22.890 8.694 -19.094 1.00 67.19 145 GLY A O 1
ATOM 1004 N N . ALA A 1 146 ? 22.258 6.656 -18.390 1.00 65.50 146 ALA A N 1
ATOM 1005 C CA . ALA A 1 146 ? 23.277 5.885 -19.101 1.00 65.50 146 ALA A CA 1
ATOM 1006 C C . ALA A 1 146 ? 22.792 5.295 -20.447 1.00 65.50 146 ALA A C 1
ATOM 1008 O O . ALA A 1 146 ? 23.612 5.090 -21.332 1.00 65.50 146 ALA A O 1
ATOM 1009 N N . ASN A 1 147 ? 21.483 5.073 -20.621 1.00 62.38 147 ASN A N 1
ATOM 1010 C CA . ASN A 1 147 ? 20.857 4.371 -21.755 1.00 62.38 147 ASN A CA 1
ATOM 1011 C C . ASN A 1 147 ? 19.780 5.238 -22.447 1.00 62.38 147 ASN A C 1
ATOM 1013 O O . ASN A 1 147 ? 18.697 4.772 -22.800 1.00 62.38 147 ASN A O 1
ATOM 1017 N N . ALA A 1 148 ? 20.027 6.543 -22.595 1.00 58.16 148 ALA A N 1
ATOM 1018 C CA . ALA A 1 148 ? 19.069 7.491 -23.183 1.00 58.16 148 ALA A CA 1
ATOM 1019 C C . ALA A 1 148 ? 18.829 7.298 -24.703 1.00 58.16 148 ALA A C 1
ATOM 1021 O O . ALA A 1 148 ? 18.095 8.065 -25.329 1.00 58.16 148 ALA A O 1
ATOM 1022 N N . ASP A 1 149 ? 19.443 6.292 -25.318 1.00 53.25 149 ASP A N 1
ATOM 1023 C CA . ASP A 1 149 ? 19.533 6.060 -26.756 1.00 53.25 149 ASP A CA 1
ATOM 1024 C C . ASP A 1 149 ? 18.324 5.321 -27.366 1.00 53.25 149 ASP A C 1
ATOM 1026 O O . ASP A 1 149 ? 18.065 5.465 -28.564 1.00 53.25 149 ASP A O 1
ATOM 1030 N N . GLN A 1 150 ? 17.499 4.628 -26.571 1.00 60.44 150 GLN A N 1
ATOM 1031 C CA . GLN A 1 150 ? 16.417 3.758 -27.075 1.00 60.44 150 GLN A CA 1
ATOM 1032 C C . GLN A 1 150 ? 15.028 4.412 -27.232 1.00 60.44 150 GLN A C 1
ATOM 1034 O O . GLN A 1 150 ? 14.006 3.730 -27.150 1.00 60.44 150 GLN A O 1
ATOM 1039 N N . TRP A 1 151 ? 14.947 5.722 -27.492 1.00 57.03 151 TRP A N 1
ATOM 1040 C CA . TRP A 1 151 ? 13.658 6.381 -27.766 1.00 57.03 151 TRP A CA 1
ATOM 1041 C C . TRP A 1 151 ? 12.947 5.768 -28.984 1.00 57.03 151 TRP A C 1
ATOM 1043 O O . TRP A 1 151 ? 13.466 5.880 -30.100 1.00 57.03 151 TRP A O 1
ATOM 1053 N N . PRO A 1 152 ? 11.736 5.199 -28.818 1.00 60.00 152 PRO A N 1
ATOM 1054 C CA . PRO A 1 152 ? 10.912 4.767 -29.935 1.00 60.00 152 PRO A CA 1
ATOM 1055 C C . PRO A 1 152 ? 10.599 5.948 -30.859 1.00 60.00 152 PRO A C 1
ATOM 1057 O O . PRO A 1 152 ? 10.321 7.059 -30.400 1.00 60.00 152 PRO A O 1
ATOM 1060 N N . GLN A 1 153 ? 10.603 5.703 -32.169 1.00 63.06 153 GLN A N 1
ATOM 1061 C CA . GLN A 1 153 ? 10.425 6.744 -33.192 1.00 63.06 153 GLN A CA 1
ATOM 1062 C C . GLN A 1 153 ? 9.132 7.566 -33.006 1.00 63.06 153 GLN A C 1
ATOM 1064 O O . GLN A 1 153 ? 9.123 8.760 -33.290 1.00 63.06 153 GLN A O 1
ATOM 1069 N N . TRP A 1 154 ? 8.077 6.962 -32.448 1.00 65.50 154 TRP A N 1
ATOM 1070 C CA . TRP A 1 154 ? 6.790 7.616 -32.184 1.00 65.50 154 TRP A CA 1
ATOM 1071 C C . TRP A 1 1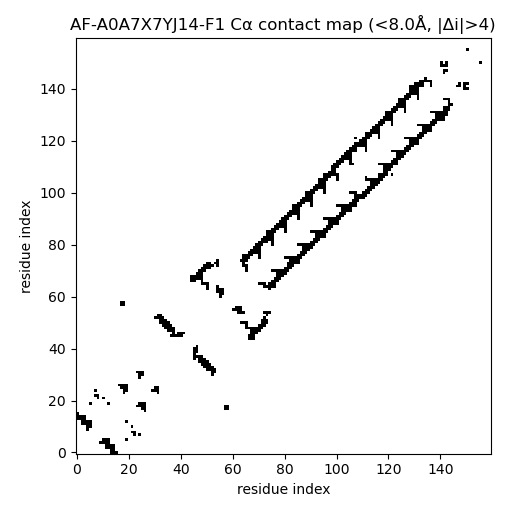54 ? 6.813 8.624 -31.018 1.00 65.50 154 TRP A C 1
ATOM 1073 O O . TRP A 1 154 ? 6.031 9.573 -31.016 1.00 65.50 154 TRP A O 1
ATOM 1083 N N . ILE A 1 155 ? 7.714 8.472 -30.038 1.00 64.38 155 ILE A N 1
ATOM 1084 C CA . ILE A 1 155 ? 7.866 9.461 -28.953 1.00 64.38 155 ILE A CA 1
ATOM 1085 C C . ILE A 1 155 ? 8.722 10.637 -29.440 1.00 64.38 155 ILE A C 1
ATOM 1087 O O . ILE A 1 155 ? 8.452 11.787 -29.103 1.00 64.38 155 ILE A O 1
ATOM 1091 N N . ARG A 1 156 ? 9.708 10.377 -30.314 1.00 62.28 156 ARG A N 1
ATOM 1092 C CA . ARG A 1 156 ? 10.503 11.444 -30.947 1.00 62.28 156 ARG A CA 1
ATOM 1093 C C . ARG A 1 156 ? 9.642 12.394 -31.780 1.00 62.28 156 ARG A C 1
ATOM 1095 O O . ARG A 1 156 ? 9.919 13.586 -31.792 1.00 62.28 156 ARG A O 1
ATOM 1102 N N . SER A 1 157 ? 8.593 11.895 -32.437 1.00 64.19 157 SER A N 1
ATOM 1103 C CA . SER A 1 157 ? 7.650 12.744 -33.179 1.00 64.19 157 SER A CA 1
ATOM 1104 C C . SER A 1 157 ? 6.750 13.609 -32.294 1.00 64.19 157 SER A C 1
ATOM 1106 O O . SER A 1 157 ? 6.165 14.553 -32.804 1.00 64.19 157 SER A O 1
ATOM 1108 N N . LEU A 1 158 ? 6.634 13.313 -30.995 1.00 64.62 158 LEU A N 1
ATOM 1109 C CA . LEU A 1 158 ? 5.834 14.107 -30.056 1.00 64.62 158 LEU A CA 1
ATOM 1110 C C . LEU A 1 158 ? 6.597 15.329 -29.508 1.00 64.62 158 LEU A C 1
ATOM 1112 O O . LEU A 1 158 ? 5.983 16.269 -29.018 1.00 64.62 158 LEU A O 1
ATOM 1116 N N . PHE A 1 159 ? 7.931 15.300 -29.579 1.00 59.47 159 PHE A N 1
ATOM 1117 C CA . PHE A 1 159 ? 8.831 16.382 -29.159 1.00 59.47 159 PHE A CA 1
ATOM 1118 C C . PHE A 1 159 ? 9.400 17.187 -30.347 1.00 59.47 159 PHE A C 1
ATOM 1120 O O . PHE A 1 159 ? 10.359 17.937 -30.161 1.00 59.47 159 PHE A O 1
ATOM 1127 N N . ARG A 1 160 ? 8.845 17.026 -31.558 1.00 49.78 160 ARG A N 1
ATOM 1128 C CA . ARG A 1 160 ? 9.207 17.804 -32.753 1.00 49.78 160 ARG A CA 1
ATOM 1129 C C . ARG A 1 160 ? 8.162 18.864 -33.066 1.00 49.78 160 ARG A C 1
ATOM 1131 O O . ARG A 1 160 ? 6.963 18.538 -32.952 1.00 49.78 160 ARG A O 1
#

Radius of gyration: 22.56 Å; Cα contacts (8 Å, |Δi|>4): 440; chains: 1; bounding box: 47×27×74 Å

pLDDT: mean 79.43, std 11.41, range [49.69, 92.94]

Solvent-accessible surface area (backbone atoms only — not comparable to full-atom values): 7606 Å² total; per-residue (Å²): 134,54,71,41,65,36,94,85,72,65,48,76,39,53,74,79,56,64,47,45,91,86,77,56,45,28,76,81,76,48,80,71,32,60,76,49,69,46,89,59,57,58,96,88,34,27,44,38,16,38,35,45,57,71,46,57,38,86,90,76,72,42,73,53,66,17,51,17,47,37,5,33,17,51,32,10,38,22,46,37,6,37,22,45,37,8,28,22,47,38,6,38,23,45,38,7,40,21,35,36,6,31,22,47,38,5,38,4,69,53,30,5,35,20,45,38,6,35,18,41,35,6,37,22,47,36,5,36,20,49,37,4,36,20,72,49,32,44,47,87,38,28,39,17,90,89,43,70,80,68,70,54,71,74,60,57,62,72,78,103

Secondary structure (DSSP, 8-state):
--EEE-TTT--EEETT-SB-TTT--BTTSS----EEE-S-EETTEESEEEE-S-SB-TTT-PBP-EEEEEEESSEEEEEEEEEEEEEEEEEEEEEEEEEEEEEEEEEEEEEEEEEEEEEEEEEEEEEEEEEEEEEEEEEEEEE-TT-TT---HHHHTT--